Protein AF-G5PZF8-F1 (afdb_monomer_lite)

InterPro domains:
  IPR003767 Malate/L-lactate dehydrogenase-like [PF02615] (2-93)
  IPR003767 Malate/L-lactate dehydrogenase-like [PTHR11091] (2-93)
  IPR036111 Malate/L-sulfolactate/L-lactate dehydrogenase-like superfamily [SSF89733] (2-93)
  IPR043143 Malate/L-sulfolactate/L-lactate dehydrogenase-like, NADPH binding domain [G3DSA:3.30.1370.60] (2-93)

Sequence (94 aa):
MGHSGAISYFVRQAAREGLIGLSICQSDPMVVPFGGADIYYGTNPLAFAAPGEGDDIITFDMATTVQAWGKVLDARSRNESIPESWAVDKNGAC

Foldseek 3Di:
DDDPPFCLVVQVVQQQVQHKDKDWDFDDFDDADVVGLDTDGDLTKIKIWGYDPDRDIDIDIGGPAPDDPVVVVVCVVVVHDDDQRRDADNRRGD

pLDDT: mean 93.49, std 5.48, range [51.38, 98.44]

Organism: NCBI:txid913242

Secondary structure (DSSP, 8-state):
------THHHHHHHHHTT--EEEE----S-BPPTT--S--B----EEEEEE-STT-EEEEEE-SSSS-HHHHHHHHHHTPPPPGGG---TTS--

Structure (mmCIF, N/CA/C/O backbone):
data_AF-G5PZF8-F1
#
_entry.id   AF-G5PZF8-F1
#
loop_
_atom_site.group_PDB
_atom_site.id
_atom_site.type_symbol
_atom_site.label_atom_id
_atom_site.label_alt_id
_atom_site.label_comp_id
_atom_site.label_asym_id
_atom_site.label_entity_id
_atom_site.label_seq_id
_atom_site.pdbx_PDB_ins_code
_atom_site.Cartn_x
_atom_site.Cartn_y
_atom_site.Cartn_z
_atom_site.occupancy
_atom_site.B_iso_or_equiv
_atom_site.auth_seq_id
_atom_site.auth_comp_id
_atom_site.auth_asym_id
_atom_site.auth_atom_id
_atom_site.pdbx_PDB_model_num
ATOM 1 N N . MET A 1 1 ? 16.737 3.556 13.722 1.00 51.38 1 MET A N 1
ATOM 2 C CA . MET A 1 1 ? 15.504 3.624 12.908 1.00 51.38 1 MET A CA 1
ATOM 3 C C . MET A 1 1 ? 15.518 2.444 11.956 1.00 51.38 1 MET A C 1
ATOM 5 O O . MET A 1 1 ? 16.583 2.145 11.436 1.00 51.38 1 MET A O 1
ATOM 9 N N . GLY A 1 2 ? 14.398 1.741 11.806 1.00 87.44 2 GLY A N 1
ATOM 10 C CA . GLY A 1 2 ? 14.295 0.519 11.006 1.00 87.44 2 GLY A CA 1
ATOM 11 C C . GLY A 1 2 ? 12.885 0.355 10.444 1.00 87.44 2 GLY A C 1
ATOM 12 O O . GLY A 1 2 ? 12.010 1.168 10.733 1.00 87.44 2 GLY A O 1
ATOM 13 N N . HIS A 1 3 ? 12.680 -0.685 9.643 1.00 89.94 3 HIS A N 1
ATOM 14 C CA . HIS A 1 3 ? 11.399 -0.973 9.004 1.00 89.94 3 HIS A CA 1
ATOM 15 C C . HIS A 1 3 ? 10.300 -1.264 10.043 1.00 89.94 3 HIS A C 1
ATOM 17 O O . HIS A 1 3 ? 10.468 -2.134 10.897 1.00 89.94 3 HIS A O 1
ATOM 23 N N . SER A 1 4 ? 9.171 -0.552 9.967 1.00 92.38 4 SER A N 1
ATOM 24 C CA . SER A 1 4 ? 8.075 -0.623 10.948 1.00 92.38 4 SER A CA 1
ATOM 25 C C . SER A 1 4 ? 6.995 -1.664 10.629 1.00 92.38 4 SER A C 1
ATOM 27 O O . SER A 1 4 ? 6.079 -1.850 11.428 1.00 92.38 4 SER A O 1
ATOM 29 N N . GLY A 1 5 ? 7.098 -2.376 9.503 1.00 92.88 5 GLY A N 1
ATOM 30 C CA . GLY A 1 5 ? 6.118 -3.394 9.117 1.00 92.88 5 GLY A CA 1
ATOM 31 C C . GLY A 1 5 ? 4.819 -2.789 8.580 1.00 92.88 5 GLY A C 1
ATOM 32 O O . GLY A 1 5 ? 4.831 -1.742 7.938 1.00 92.88 5 GLY A O 1
ATOM 33 N N . ALA A 1 6 ? 3.697 -3.468 8.827 1.00 94.31 6 ALA A N 1
ATOM 34 C CA . ALA A 1 6 ? 2.374 -3.000 8.423 1.00 94.31 6 ALA A CA 1
ATOM 35 C C . ALA A 1 6 ? 1.916 -1.835 9.314 1.00 94.31 6 ALA A C 1
ATOM 37 O O . ALA A 1 6 ? 1.618 -2.021 10.497 1.00 94.31 6 ALA A O 1
ATOM 38 N N . ILE A 1 7 ? 1.842 -0.630 8.745 1.00 96.50 7 ILE A N 1
ATOM 39 C CA . ILE A 1 7 ? 1.549 0.585 9.512 1.00 96.50 7 ILE A CA 1
ATOM 40 C C . ILE A 1 7 ? 0.071 0.713 9.924 1.00 96.50 7 ILE A C 1
ATOM 42 O O . ILE A 1 7 ? -0.229 1.425 10.888 1.00 96.50 7 ILE A O 1
ATOM 46 N N . SER A 1 8 ? -0.840 -0.057 9.310 1.00 96.06 8 SER A N 1
ATOM 47 C CA . SER A 1 8 ? -2.218 -0.247 9.799 1.00 96.06 8 SER A CA 1
ATOM 48 C C . SER A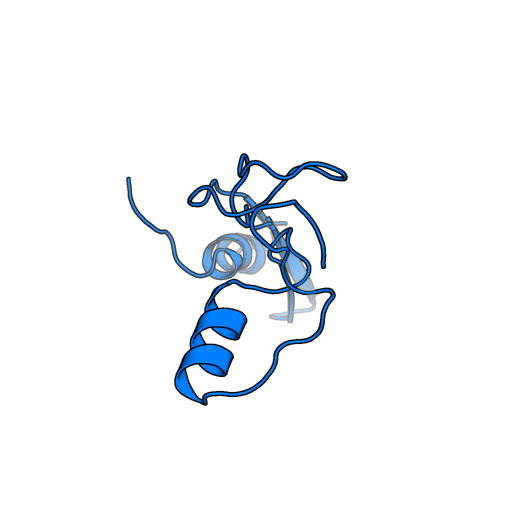 1 8 ? -2.298 -0.692 11.260 1.00 96.06 8 SER A C 1
ATOM 50 O O . SER A 1 8 ? -3.253 -0.347 11.959 1.00 96.06 8 SER A O 1
ATOM 52 N N . TYR A 1 9 ? -1.293 -1.420 11.754 1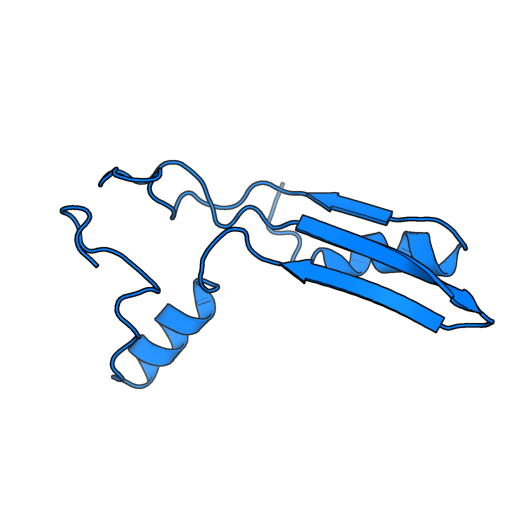.00 97.00 9 TYR A N 1
ATOM 53 C CA . TYR A 1 9 ? -1.225 -1.831 13.155 1.00 97.00 9 TYR A CA 1
ATOM 54 C C . TYR A 1 9 ? -1.272 -0.631 14.114 1.00 97.00 9 TYR A C 1
ATOM 56 O O . TYR A 1 9 ? -1.946 -0.689 15.141 1.00 97.00 9 TYR A O 1
ATOM 64 N N . PHE A 1 10 ? -0.596 0.471 13.776 1.00 97.31 10 PHE A N 1
ATOM 65 C CA . PHE A 1 10 ? -0.524 1.658 14.630 1.00 97.31 10 PHE A CA 1
ATOM 66 C C . PHE A 1 10 ? -1.822 2.466 14.602 1.00 97.31 10 PHE A C 1
ATOM 68 O O . PHE A 1 10 ? -2.316 2.866 15.651 1.00 97.31 10 PHE A O 1
ATOM 75 N N . VAL A 1 11 ? -2.433 2.655 13.430 1.00 97.75 11 VAL A N 1
ATOM 76 C CA . VAL A 1 11 ? -3.710 3.390 13.339 1.00 97.75 11 VAL A CA 1
ATOM 77 C C . VAL A 1 11 ? -4.866 2.620 13.974 1.00 97.75 11 VAL A C 1
ATOM 79 O O . VAL A 1 11 ? -5.757 3.229 14.558 1.00 97.75 11 VAL A O 1
ATOM 82 N N . ARG A 1 12 ? -4.822 1.281 13.969 1.00 97.38 12 ARG A N 1
ATOM 83 C CA . ARG A 1 12 ? -5.784 0.452 14.709 1.00 97.38 12 ARG A CA 1
ATOM 84 C C . ARG A 1 12 ? -5.660 0.605 16.223 1.00 97.38 12 ARG A C 1
ATOM 86 O O . ARG A 1 12 ? -6.660 0.422 16.907 1.00 97.38 12 ARG A O 1
ATOM 93 N N . GLN A 1 13 ? -4.479 0.942 16.753 1.00 97.75 13 GLN A N 1
ATOM 94 C CA . GLN A 1 13 ? -4.351 1.284 18.175 1.00 97.75 13 GLN A CA 1
ATOM 95 C C . GLN A 1 13 ? -5.134 2.560 18.495 1.00 97.75 13 GLN A C 1
ATOM 97 O O . GLN A 1 13 ? -5.878 2.563 19.463 1.00 97.75 13 GLN A O 1
ATOM 102 N N . ALA A 1 14 ? -5.056 3.591 17.646 1.00 97.06 14 ALA A N 1
ATOM 103 C CA . ALA A 1 14 ? -5.859 4.803 17.821 1.00 97.06 14 ALA A CA 1
ATOM 104 C C . ALA A 1 14 ? -7.370 4.517 17.726 1.00 97.06 14 ALA A C 1
ATOM 106 O O . ALA A 1 14 ? -8.133 4.950 18.585 1.00 97.06 14 ALA A O 1
ATOM 107 N N . ALA A 1 15 ? -7.799 3.725 16.738 1.00 97.50 15 ALA A N 1
ATOM 108 C CA . ALA A 1 15 ? -9.214 3.389 16.564 1.00 97.50 15 ALA A CA 1
ATOM 109 C C . ALA A 1 15 ? -9.810 2.589 17.731 1.00 97.50 15 ALA A C 1
ATOM 111 O O . ALA A 1 15 ? -10.961 2.816 18.087 1.00 97.50 15 ALA A O 1
ATOM 112 N N . ARG A 1 16 ? -9.030 1.711 18.376 1.00 97.06 16 ARG A N 1
ATOM 113 C CA . ARG A 1 16 ? -9.460 0.993 19.593 1.00 97.06 16 ARG A CA 1
ATOM 114 C C . ARG A 1 16 ? -9.733 1.917 20.778 1.00 97.06 16 ARG A C 1
ATOM 116 O O . ARG A 1 16 ? -10.553 1.582 21.620 1.00 97.06 16 ARG A O 1
ATOM 123 N N . GLU A 1 17 ? -9.090 3.079 20.810 1.00 97.12 17 GLU A N 1
ATOM 124 C CA . GLU A 1 17 ? -9.315 4.121 21.818 1.00 97.12 17 GLU A CA 1
ATOM 125 C C . GLU A 1 17 ? -10.420 5.110 21.396 1.00 97.12 17 GLU A C 1
ATOM 127 O O . GLU A 1 17 ? -10.552 6.191 21.969 1.00 97.12 17 GLU A O 1
ATOM 132 N N . GLY A 1 18 ? -11.205 4.781 20.362 1.00 96.88 18 GLY A N 1
ATOM 133 C CA . GLY A 1 18 ? -12.272 5.644 19.858 1.00 96.88 18 GLY A CA 1
ATOM 134 C C . GLY A 1 18 ? -11.775 6.861 19.069 1.00 96.88 18 GLY A C 1
ATOM 135 O O . GLY A 1 18 ? -12.511 7.836 18.924 1.00 96.88 18 GLY A O 1
ATOM 136 N N . LEU A 1 19 ? -10.542 6.828 18.545 1.00 97.81 19 LEU A N 1
ATOM 137 C CA . LEU A 1 19 ? -9.924 7.940 17.815 1.00 97.81 19 LEU A CA 1
ATOM 138 C C . LEU A 1 19 ? -9.691 7.621 16.337 1.00 97.81 19 LEU A C 1
ATOM 140 O O . LEU A 1 19 ? -9.474 6.481 15.940 1.00 97.81 19 LEU A O 1
ATOM 144 N N . ILE A 1 20 ? -9.638 8.662 15.509 1.00 97.94 20 ILE A N 1
ATOM 145 C CA . ILE A 1 20 ? -9.157 8.529 14.131 1.00 97.94 20 ILE A CA 1
ATOM 146 C C . ILE A 1 20 ? -7.626 8.445 14.143 1.00 97.94 20 ILE A C 1
ATOM 148 O O . ILE A 1 20 ? -6.954 9.285 14.740 1.00 97.94 20 ILE A O 1
ATOM 152 N N . GLY A 1 21 ? -7.073 7.446 13.456 1.00 98.12 21 GLY A N 1
ATOM 153 C CA . GLY A 1 21 ? -5.635 7.255 13.285 1.00 98.12 21 GLY A CA 1
ATOM 154 C C . GLY A 1 21 ? -5.185 7.517 11.850 1.00 98.12 21 GLY A C 1
ATOM 155 O O . GLY A 1 21 ? -5.811 7.036 10.909 1.00 98.12 21 GLY A O 1
ATOM 156 N N . LEU A 1 22 ? -4.060 8.217 11.690 1.00 98.00 22 LEU A N 1
ATOM 157 C CA . LEU A 1 22 ? -3.347 8.381 10.421 1.00 98.00 22 LEU A CA 1
ATOM 158 C C . LEU A 1 22 ? -1.859 8.081 10.641 1.00 98.00 22 LEU A C 1
ATOM 160 O O . LEU A 1 22 ? -1.255 8.597 11.580 1.00 98.00 22 LEU A O 1
ATOM 164 N N . SER A 1 23 ? -1.265 7.257 9.781 1.00 97.75 23 SER A N 1
ATOM 165 C CA . SER A 1 23 ? 0.165 6.944 9.815 1.00 97.75 23 SER A CA 1
ATOM 166 C C . SER A 1 23 ? 0.742 6.943 8.406 1.00 97.75 23 SER A C 1
ATOM 168 O O . SER A 1 23 ? 0.112 6.456 7.470 1.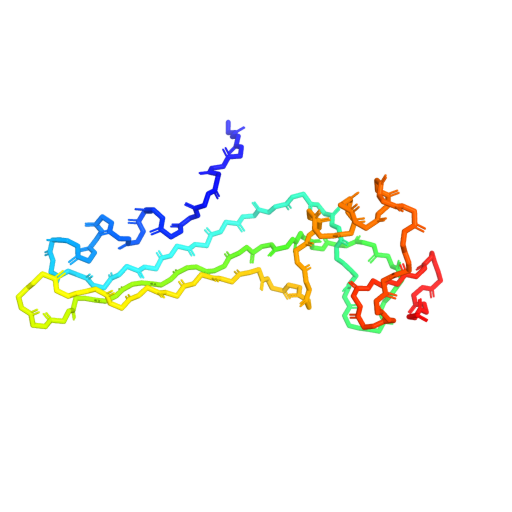00 97.75 23 SER A O 1
ATOM 170 N N . ILE A 1 24 ? 1.934 7.520 8.262 1.00 97.00 24 ILE A N 1
ATOM 171 C CA . ILE A 1 24 ? 2.688 7.615 7.009 1.00 97.00 24 ILE A CA 1
ATOM 172 C C . ILE A 1 24 ? 4.159 7.391 7.358 1.00 97.00 24 ILE A C 1
ATOM 174 O O . ILE A 1 24 ? 4.628 7.878 8.391 1.00 97.00 24 ILE A O 1
ATOM 178 N N . CYS A 1 25 ? 4.903 6.680 6.514 1.00 94.88 25 CYS A N 1
ATOM 179 C CA . CYS A 1 25 ? 6.346 6.539 6.684 1.00 94.88 25 CYS A CA 1
ATOM 180 C C . CYS A 1 25 ? 7.107 6.589 5.355 1.00 94.88 25 CYS A C 1
ATOM 182 O O . CYS A 1 25 ? 6.555 6.379 4.276 1.00 94.88 25 CYS A O 1
ATOM 184 N N . GLN A 1 26 ? 8.402 6.888 5.452 1.00 94.62 26 GLN A N 1
ATOM 185 C CA . GLN A 1 26 ? 9.334 6.759 4.336 1.00 94.62 26 GLN A CA 1
ATOM 186 C C . GLN A 1 26 ? 9.691 5.282 4.119 1.00 94.62 26 GLN A C 1
ATOM 188 O O . GLN A 1 26 ? 9.743 4.504 5.073 1.00 94.62 26 GLN A O 1
ATOM 193 N N . SER A 1 27 ? 9.976 4.921 2.870 1.00 92.38 27 SER A N 1
ATOM 194 C CA . SER A 1 27 ? 10.474 3.605 2.462 1.00 92.38 27 SER A CA 1
ATOM 195 C C . SER A 1 27 ? 11.701 3.758 1.560 1.00 92.38 27 SER A C 1
ATOM 197 O O . SER A 1 27 ? 11.956 4.846 1.040 1.00 92.38 27 SER A O 1
ATOM 199 N N . ASP A 1 28 ? 12.433 2.663 1.350 1.00 91.06 28 ASP A N 1
ATOM 200 C CA . ASP A 1 28 ? 13.583 2.617 0.445 1.00 91.06 28 ASP A CA 1
ATOM 201 C C . ASP A 1 28 ? 13.218 3.112 -0.967 1.00 91.06 28 ASP A C 1
ATOM 203 O O . ASP A 1 28 ? 12.146 2.743 -1.466 1.00 91.06 28 ASP A O 1
ATOM 207 N N . PRO A 1 29 ? 14.079 3.919 -1.624 1.00 92.31 29 PRO A N 1
ATOM 208 C CA . PRO A 1 29 ? 13.826 4.423 -2.969 1.00 92.31 29 PRO A CA 1
ATOM 209 C C . PRO A 1 29 ? 13.651 3.283 -3.977 1.00 92.31 29 PRO A C 1
ATOM 211 O O . PRO A 1 29 ? 14.562 2.484 -4.187 1.00 92.31 29 PRO A O 1
ATOM 214 N N . MET A 1 30 ? 12.480 3.220 -4.611 1.00 90.44 30 MET A N 1
ATOM 215 C CA . MET A 1 30 ? 12.133 2.210 -5.625 1.00 90.44 30 MET A CA 1
ATOM 216 C C . MET A 1 30 ? 11.182 2.724 -6.719 1.00 90.44 30 MET A C 1
ATOM 218 O O . MET A 1 30 ? 10.885 1.998 -7.662 1.00 90.44 30 MET A O 1
ATOM 222 N N . VAL A 1 31 ? 10.675 3.950 -6.600 1.00 92.38 31 VAL A N 1
ATOM 223 C CA . VAL A 1 31 ? 9.597 4.497 -7.429 1.00 92.38 31 VAL A CA 1
ATOM 224 C C . VAL A 1 31 ? 10.125 5.661 -8.251 1.00 92.38 31 VAL A C 1
ATOM 226 O O . VAL A 1 31 ? 10.734 6.591 -7.708 1.00 92.38 31 VAL A O 1
ATOM 229 N N . VAL A 1 32 ? 9.865 5.616 -9.557 1.00 93.12 32 VAL A N 1
ATOM 230 C CA . VAL A 1 32 ? 10.139 6.729 -10.470 1.00 93.12 32 VAL A CA 1
ATOM 231 C C . VAL A 1 32 ? 9.050 7.802 -10.333 1.00 93.12 32 VAL A C 1
ATOM 233 O O . VAL A 1 32 ? 7.873 7.467 -10.163 1.00 93.12 32 VAL A O 1
ATOM 236 N N . PRO A 1 33 ? 9.388 9.099 -10.403 1.00 94.06 33 PRO A N 1
ATOM 237 C CA . PRO A 1 33 ? 8.390 10.147 -10.588 1.00 94.06 33 PRO A CA 1
ATOM 238 C C . PRO A 1 33 ? 7.579 9.915 -11.870 1.00 94.06 33 PRO A C 1
ATOM 240 O O . PRO A 1 33 ? 8.063 9.295 -12.816 1.00 94.06 33 PRO A O 1
ATOM 243 N N . PHE A 1 34 ? 6.356 10.443 -11.933 1.00 93.12 34 PHE A N 1
ATOM 244 C CA . PHE A 1 34 ? 5.531 10.339 -13.138 1.00 93.12 34 PHE A CA 1
ATOM 245 C C . PHE A 1 34 ? 6.267 10.904 -14.367 1.00 93.12 34 PHE A C 1
ATOM 247 O O . PHE A 1 34 ? 6.665 12.069 -14.369 1.00 93.12 34 PHE A O 1
ATOM 254 N N . GLY A 1 35 ? 6.450 10.072 -15.399 1.00 91.00 35 GLY A N 1
ATOM 255 C CA . GLY A 1 35 ? 7.194 10.416 -16.618 1.00 91.00 35 GLY A CA 1
ATOM 256 C C . GLY A 1 35 ? 8.725 10.389 -16.484 1.00 91.00 35 GLY A C 1
ATOM 257 O O . GLY A 1 35 ? 9.412 10.820 -17.406 1.00 91.00 35 GLY A O 1
ATOM 258 N N . GLY A 1 36 ? 9.262 9.923 -15.353 1.00 92.00 36 GLY A N 1
ATOM 259 C CA . GLY A 1 36 ? 10.698 9.765 -15.119 1.00 92.00 36 GLY A CA 1
ATOM 260 C C . GLY A 1 36 ? 11.199 8.335 -15.345 1.00 92.00 36 GLY A C 1
ATOM 261 O O . GLY A 1 36 ? 10.417 7.392 -15.427 1.00 92.00 36 GLY A O 1
ATOM 262 N N . ALA A 1 37 ? 12.523 8.187 -15.395 1.00 92.12 37 ALA A N 1
ATOM 263 C CA . ALA A 1 37 ? 13.214 6.894 -15.469 1.00 92.12 37 ALA A CA 1
ATOM 264 C C . ALA A 1 37 ? 14.106 6.619 -14.242 1.00 92.12 37 ALA A C 1
ATOM 266 O O . ALA A 1 37 ? 14.453 5.471 -13.971 1.00 92.12 37 ALA A O 1
ATOM 267 N N . ASP A 1 38 ? 14.446 7.661 -13.478 1.00 93.50 38 ASP A N 1
ATOM 268 C CA . ASP A 1 38 ? 15.295 7.552 -12.295 1.00 93.50 38 ASP A CA 1
ATOM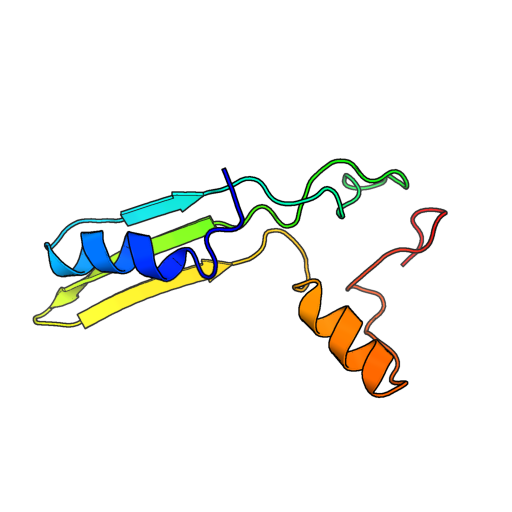 269 C C . ASP A 1 38 ? 14.466 7.382 -11.017 1.00 93.50 38 ASP A C 1
ATOM 271 O O . ASP A 1 38 ? 13.451 8.052 -10.801 1.00 93.50 38 ASP A O 1
ATOM 275 N N . ILE A 1 39 ? 14.923 6.483 -10.147 1.00 93.25 39 ILE A N 1
ATOM 276 C CA . ILE A 1 39 ? 14.306 6.205 -8.848 1.00 93.25 39 ILE A CA 1
ATOM 277 C C . ILE A 1 39 ? 14.447 7.423 -7.928 1.00 93.25 39 ILE A C 1
ATOM 279 O O . ILE A 1 39 ? 15.533 7.988 -7.800 1.00 93.25 39 ILE A O 1
ATOM 283 N N . TYR A 1 40 ? 13.367 7.783 -7.227 1.00 93.81 40 TYR A N 1
ATOM 284 C CA . TYR A 1 40 ? 13.377 8.905 -6.285 1.00 93.81 40 TYR A CA 1
ATOM 285 C C . TYR A 1 40 ? 12.668 8.594 -4.961 1.00 93.81 40 TYR A C 1
ATOM 287 O O . TYR A 1 40 ? 13.272 8.690 -3.893 1.00 93.81 40 TYR A O 1
ATOM 295 N N . TYR A 1 41 ? 11.394 8.193 -5.009 1.00 93.12 41 TYR A N 1
ATOM 296 C CA . TYR A 1 41 ? 10.598 7.896 -3.812 1.00 93.12 41 TYR A CA 1
ATOM 297 C C . TYR A 1 41 ? 10.586 6.398 -3.492 1.00 93.12 41 TYR A C 1
ATOM 299 O O . TYR A 1 41 ? 10.885 5.570 -4.348 1.00 93.12 41 TYR A O 1
ATOM 307 N N . GLY A 1 42 ? 10.220 6.032 -2.263 1.00 93.19 42 GLY A N 1
ATOM 308 C CA . GLY A 1 42 ? 9.848 4.658 -1.924 1.00 93.19 42 GLY A CA 1
ATOM 309 C C . GLY A 1 42 ? 8.357 4.393 -2.122 1.00 93.19 42 GLY A C 1
ATOM 310 O O . GLY A 1 42 ? 7.611 5.266 -2.560 1.00 93.19 42 GLY A O 1
ATOM 311 N N . THR A 1 43 ? 7.893 3.203 -1.729 1.00 90.62 43 THR A N 1
ATOM 312 C CA . THR A 1 43 ? 6.458 2.839 -1.743 1.00 90.62 43 THR A CA 1
ATOM 313 C C . THR A 1 43 ? 5.620 3.582 -0.693 1.00 90.62 43 THR A C 1
ATOM 315 O O . THR A 1 43 ? 4.420 3.331 -0.604 1.00 90.62 43 THR A O 1
ATOM 318 N N . ASN A 1 44 ? 6.278 4.423 0.121 1.00 93.69 44 ASN A N 1
ATOM 319 C CA . ASN A 1 44 ? 5.770 5.400 1.091 1.00 93.69 44 ASN A CA 1
ATOM 320 C C . ASN A 1 44 ? 4.304 5.178 1.497 1.00 93.69 44 ASN A C 1
ATOM 322 O O . ASN A 1 44 ? 3.425 5.867 0.978 1.00 93.69 44 ASN A O 1
ATOM 326 N N . PRO A 1 45 ? 4.029 4.200 2.375 1.00 95.81 45 PRO A N 1
ATOM 327 C CA . PRO A 1 45 ? 2.667 3.783 2.653 1.00 95.81 45 PRO A CA 1
ATOM 328 C C . PRO A 1 45 ? 1.891 4.835 3.448 1.00 95.81 45 PRO A C 1
ATOM 330 O O . PRO A 1 45 ? 2.464 5.620 4.211 1.00 95.81 45 PRO A O 1
ATOM 333 N N . LEU A 1 46 ? 0.570 4.793 3.295 1.00 97.56 46 LEU A N 1
ATOM 334 C CA . LEU A 1 46 ? -0.396 5.572 4.060 1.00 97.56 46 LEU A CA 1
ATOM 335 C C . LEU A 1 46 ? -1.433 4.621 4.653 1.00 97.56 46 LEU A C 1
ATOM 337 O O . LEU A 1 46 ? -2.086 3.873 3.925 1.00 97.56 46 LEU A O 1
ATOM 341 N N . ALA A 1 47 ? -1.614 4.700 5.968 1.00 98.06 47 ALA A N 1
ATOM 342 C CA . ALA A 1 47 ? -2.649 3.971 6.681 1.00 98.06 47 ALA A CA 1
ATOM 343 C C . ALA A 1 47 ? -3.579 4.911 7.442 1.00 98.06 47 ALA A C 1
ATOM 345 O O . ALA A 1 47 ? -3.158 5.926 7.998 1.00 98.06 47 ALA A O 1
ATOM 346 N N . PHE A 1 48 ? -4.845 4.523 7.496 1.00 98.44 48 PHE A N 1
ATOM 347 C CA . PHE A 1 48 ? -5.933 5.216 8.162 1.00 98.44 48 PHE A CA 1
ATOM 348 C C . PHE A 1 48 ? -6.797 4.212 8.927 1.00 98.44 48 PHE A C 1
ATOM 350 O O . PHE A 1 48 ? -7.030 3.096 8.460 1.00 98.44 48 PHE A O 1
ATOM 357 N N . ALA A 1 49 ? -7.309 4.609 10.087 1.00 98.44 49 ALA A N 1
ATOM 358 C CA . ALA A 1 49 ? -8.375 3.869 10.745 1.00 98.44 49 ALA A CA 1
ATOM 359 C C . ALA A 1 49 ? -9.345 4.799 11.474 1.00 98.44 49 ALA A C 1
ATOM 361 O O . ALA A 1 49 ? -8.943 5.844 11.984 1.00 98.44 49 ALA A O 1
ATOM 362 N N . ALA A 1 50 ? -10.607 4.387 11.547 1.00 98.25 50 ALA A N 1
ATOM 363 C CA . ALA A 1 50 ? -11.649 5.071 12.302 1.00 98.25 50 ALA A CA 1
ATOM 364 C C . ALA A 1 50 ? -12.537 4.055 13.045 1.00 98.25 50 ALA A C 1
ATOM 366 O O . ALA A 1 50 ? -12.801 2.977 12.497 1.00 98.25 50 ALA A O 1
ATOM 367 N N . PRO A 1 51 ? -12.990 4.379 14.268 1.00 97.69 51 PRO A N 1
ATOM 368 C CA . PRO A 1 51 ? -13.928 3.549 15.017 1.00 97.69 51 PRO A CA 1
ATOM 369 C C . PRO A 1 51 ? -15.336 3.605 14.406 1.00 97.69 51 PRO A C 1
ATOM 371 O O . PRO A 1 51 ? -15.754 4.636 13.873 1.00 97.69 51 PRO A O 1
ATOM 374 N N . GLY A 1 52 ? -16.053 2.490 14.496 1.00 96.31 52 GLY A N 1
ATOM 375 C CA . GLY A 1 52 ? -17.476 2.351 14.196 1.00 96.31 52 GLY A CA 1
ATOM 376 C C . GLY A 1 52 ? -18.306 2.166 15.469 1.00 96.31 52 GLY A C 1
ATOM 377 O O . GLY A 1 52 ? -17.904 2.587 16.554 1.00 96.31 52 GLY A O 1
ATOM 378 N N . GLU A 1 53 ? -19.479 1.548 15.341 1.00 95.69 53 GLU A N 1
ATOM 379 C CA . GLU A 1 53 ? -20.291 1.173 16.501 1.00 95.69 53 GLU A CA 1
ATOM 380 C C . GLU A 1 53 ? -19.697 -0.050 17.219 1.00 95.69 53 GLU A C 1
ATOM 382 O O . GLU A 1 53 ? -19.220 -0.992 16.587 1.00 95.69 53 GLU A O 1
ATOM 387 N N . GLY A 1 54 ? -19.739 -0.053 18.555 1.00 93.69 54 GLY A N 1
ATOM 388 C CA . GLY A 1 54 ? -19.177 -1.141 19.357 1.00 93.69 54 GLY A CA 1
ATOM 389 C C . GLY A 1 54 ? -17.671 -1.305 19.131 1.00 93.69 54 GLY A C 1
ATOM 390 O O . GLY A 1 54 ? -16.910 -0.369 19.359 1.00 93.69 54 GLY A O 1
ATOM 391 N N . ASP A 1 55 ? -17.265 -2.495 18.683 1.00 93.62 55 ASP A N 1
ATOM 392 C CA . ASP A 1 55 ? -15.863 -2.857 18.429 1.00 93.62 55 ASP A CA 1
ATOM 393 C C . ASP A 1 55 ? -15.469 -2.754 16.939 1.00 93.62 55 ASP A C 1
ATOM 395 O O . ASP A 1 55 ? -14.372 -3.178 16.548 1.00 93.62 55 ASP A O 1
ATOM 399 N N . ASP A 1 56 ? -16.348 -2.218 16.086 1.00 96.81 56 ASP A N 1
ATOM 400 C CA . ASP A 1 56 ? -16.076 -2.093 14.656 1.00 96.81 56 ASP A CA 1
ATOM 401 C C . ASP A 1 56 ? -14.972 -1.066 14.384 1.00 96.81 56 ASP A C 1
ATOM 403 O O . ASP A 1 56 ? -14.914 0.014 14.971 1.00 96.81 56 ASP A O 1
ATOM 407 N N . ILE A 1 57 ? -14.077 -1.391 13.446 1.00 97.88 57 ILE A N 1
ATOM 408 C CA . ILE A 1 57 ? -12.994 -0.499 13.017 1.00 97.88 57 ILE A CA 1
ATOM 409 C C . ILE A 1 57 ? -12.856 -0.571 11.501 1.00 97.88 57 ILE A C 1
ATOM 411 O O . ILE A 1 57 ? -12.466 -1.602 10.946 1.00 97.88 57 ILE A O 1
ATOM 415 N N . ILE A 1 58 ? -13.060 0.563 10.834 1.00 97.44 58 ILE A N 1
ATOM 416 C CA . ILE A 1 58 ? -12.700 0.725 9.426 1.00 97.44 58 ILE A CA 1
ATOM 417 C C . ILE A 1 58 ? -11.190 0.942 9.367 1.00 97.44 58 ILE A C 1
ATOM 419 O O . ILE A 1 58 ? -10.670 1.855 10.002 1.00 97.44 58 ILE A O 1
ATOM 423 N N . THR A 1 59 ? -10.474 0.093 8.629 1.00 97.69 59 THR A N 1
ATOM 424 C CA . THR A 1 59 ? -9.020 0.204 8.424 1.00 97.69 59 THR A CA 1
ATOM 425 C C . THR A 1 59 ? -8.715 0.277 6.933 1.00 97.69 59 THR A C 1
ATOM 427 O O . THR A 1 59 ? -9.197 -0.548 6.161 1.00 97.69 59 THR A O 1
ATOM 430 N N . PHE A 1 60 ? -7.883 1.235 6.545 1.00 97.62 60 PHE A N 1
ATOM 431 C CA . PHE A 1 60 ? -7.367 1.424 5.196 1.00 97.62 60 PHE A CA 1
ATOM 432 C C . PHE A 1 60 ? -5.837 1.467 5.247 1.00 97.62 60 PHE A C 1
ATOM 434 O O . PHE A 1 60 ? -5.274 2.156 6.093 1.00 97.62 60 PHE A O 1
ATOM 441 N N . ASP A 1 61 ? -5.163 0.720 4.377 1.00 96.50 61 ASP A N 1
ATOM 442 C CA . ASP A 1 61 ? -3.698 0.660 4.303 1.00 96.50 61 ASP A CA 1
ATOM 443 C C . ASP A 1 61 ? -3.292 0.452 2.847 1.00 96.50 61 ASP A C 1
ATOM 445 O O . ASP A 1 61 ? -3.746 -0.501 2.206 1.00 96.50 61 ASP A O 1
ATOM 449 N N . MET A 1 62 ? -2.481 1.361 2.314 1.00 96.25 62 MET A N 1
ATOM 450 C CA . MET A 1 62 ? -2.030 1.306 0.931 1.00 96.25 62 MET A CA 1
ATOM 451 C C . MET A 1 62 ? -0.553 1.669 0.802 1.00 96.25 62 MET A C 1
ATOM 453 O O . MET A 1 62 ? -0.049 2.570 1.473 1.00 96.25 62 MET A O 1
ATOM 457 N N . ALA A 1 63 ? 0.121 1.011 -0.139 1.00 93.69 63 ALA A N 1
ATOM 458 C CA . ALA A 1 63 ? 1.321 1.564 -0.755 1.00 93.69 63 ALA A CA 1
ATOM 459 C C . ALA A 1 63 ? 0.921 2.664 -1.753 1.00 93.69 63 ALA A C 1
ATOM 461 O O . ALA A 1 63 ? -0.179 2.635 -2.300 1.00 93.69 63 ALA A O 1
ATOM 462 N N . THR A 1 64 ? 1.817 3.610 -2.029 1.00 94.00 64 THR A N 1
ATOM 463 C CA . THR A 1 64 ? 1.587 4.661 -3.041 1.00 94.00 64 THR A CA 1
ATOM 464 C C . THR A 1 64 ? 1.960 4.237 -4.462 1.00 94.00 64 THR A C 1
ATOM 466 O O . THR A 1 64 ? 1.799 5.013 -5.402 1.00 94.00 64 THR A O 1
ATOM 469 N N . THR A 1 65 ? 2.438 3.006 -4.639 1.00 92.31 65 THR A N 1
ATOM 470 C CA . THR A 1 65 ? 2.686 2.387 -5.945 1.00 92.31 65 THR A CA 1
ATOM 471 C C . THR A 1 65 ? 1.472 1.613 -6.446 1.00 92.31 65 THR A C 1
ATOM 473 O O . THR A 1 65 ? 0.615 1.209 -5.665 1.00 92.31 65 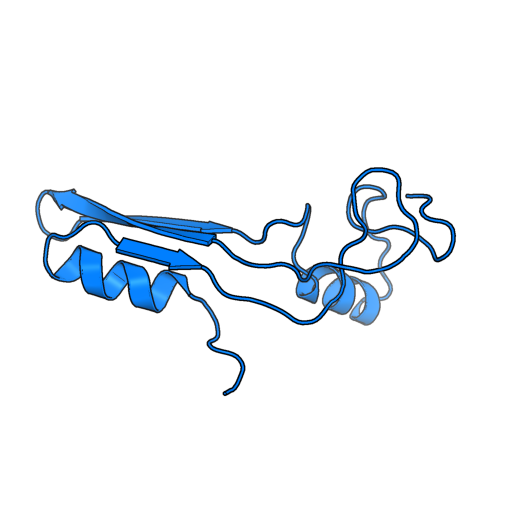THR A O 1
ATOM 476 N N . VAL A 1 66 ? 1.433 1.336 -7.756 1.00 91.38 66 VAL A N 1
ATOM 477 C CA . VAL A 1 66 ? 0.397 0.483 -8.374 1.00 91.38 66 VAL A CA 1
ATOM 478 C C . VAL A 1 66 ? 0.333 -0.892 -7.708 1.00 91.38 66 VAL A C 1
ATOM 480 O O . VAL A 1 66 ? -0.748 -1.446 -7.521 1.00 91.38 66 VAL A O 1
ATOM 483 N N . GLN A 1 67 ? 1.490 -1.439 -7.333 1.00 92.12 67 GLN A N 1
ATOM 484 C CA . GLN A 1 67 ? 1.574 -2.674 -6.574 1.00 92.12 67 GLN A CA 1
ATOM 485 C C . GLN A 1 67 ? 2.756 -2.649 -5.601 1.00 92.12 67 GLN A C 1
ATOM 487 O O . GLN A 1 67 ? 3.757 -1.966 -5.823 1.00 92.12 67 GLN A O 1
ATOM 492 N N . ALA A 1 68 ? 2.652 -3.404 -4.508 1.00 89.50 68 ALA A N 1
ATOM 493 C CA . ALA A 1 68 ? 3.746 -3.573 -3.557 1.00 89.50 68 ALA A CA 1
ATOM 494 C C . ALA A 1 68 ? 4.922 -4.363 -4.164 1.00 89.50 68 ALA A C 1
ATOM 496 O O . ALA A 1 68 ? 4.722 -5.371 -4.844 1.00 89.50 68 ALA A O 1
ATOM 497 N N . TRP A 1 69 ? 6.157 -3.980 -3.821 1.00 89.31 69 TRP A N 1
ATOM 498 C CA . TRP A 1 69 ? 7.382 -4.627 -4.315 1.00 89.31 69 TRP A CA 1
ATOM 499 C C . TRP A 1 69 ? 7.442 -6.140 -4.044 1.00 89.31 69 TRP A C 1
ATOM 501 O O . TRP A 1 69 ? 7.910 -6.913 -4.878 1.00 89.31 69 TRP A O 1
ATOM 511 N N . GLY A 1 70 ? 6.885 -6.594 -2.916 1.00 88.69 70 GLY A N 1
ATOM 512 C CA . GLY A 1 70 ? 6.830 -8.019 -2.574 1.00 88.69 70 GLY A CA 1
ATOM 513 C C . GLY A 1 70 ? 6.121 -8.883 -3.625 1.00 88.69 70 GLY A C 1
ATOM 514 O O . GLY A 1 70 ? 6.508 -10.030 -3.823 1.00 88.69 70 GLY A O 1
ATOM 515 N N . LYS A 1 71 ? 5.140 -8.332 -4.355 1.00 90.19 71 LYS A N 1
ATOM 516 C CA . LYS A 1 71 ? 4.446 -9.038 -5.447 1.00 90.19 71 LYS A CA 1
ATOM 517 C C . LYS A 1 71 ? 5.341 -9.236 -6.672 1.00 90.19 71 LYS A C 1
ATOM 519 O O . LYS A 1 71 ? 5.243 -10.266 -7.327 1.00 90.19 71 LYS A O 1
ATOM 524 N N . VAL A 1 72 ? 6.225 -8.279 -6.959 1.00 91.75 72 VAL A N 1
ATOM 525 C CA . VAL A 1 72 ? 7.216 -8.397 -8.040 1.00 91.75 72 VAL A CA 1
ATOM 526 C C . VAL A 1 72 ? 8.257 -9.460 -7.685 1.00 91.75 72 VAL A C 1
ATOM 528 O O . VAL A 1 72 ? 8.607 -10.287 -8.524 1.00 91.75 72 VAL A O 1
ATOM 531 N N . LEU A 1 73 ? 8.714 -9.489 -6.428 1.00 91.44 73 LEU A N 1
ATOM 532 C CA . LEU A 1 7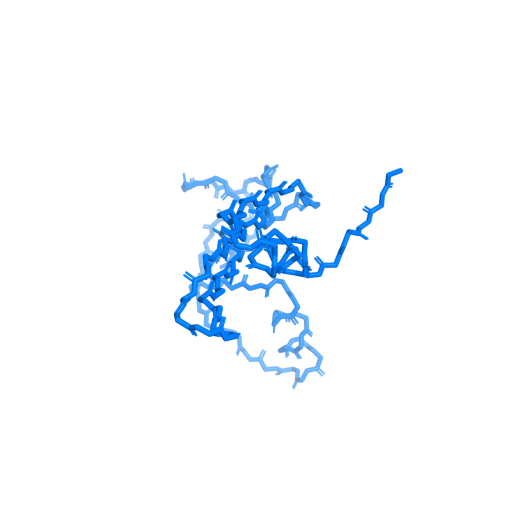3 ? 9.638 -10.522 -5.948 1.00 91.44 73 LEU A CA 1
ATOM 533 C C . LEU A 1 73 ? 9.009 -11.926 -5.958 1.00 91.44 73 LEU A C 1
ATOM 535 O O . LEU A 1 73 ? 9.679 -12.879 -6.353 1.00 91.44 73 LEU A O 1
ATOM 539 N N . ASP A 1 74 ? 7.737 -12.056 -5.572 1.00 94.38 74 ASP A N 1
ATOM 540 C CA . ASP A 1 74 ? 6.994 -13.323 -5.634 1.00 94.38 74 ASP A CA 1
ATOM 541 C C . ASP A 1 74 ? 6.856 -13.816 -7.083 1.00 94.38 74 ASP A C 1
ATOM 543 O O . ASP A 1 74 ? 7.256 -14.943 -7.375 1.00 94.38 74 ASP A O 1
ATOM 547 N N . ALA A 1 75 ? 6.418 -12.961 -8.015 1.00 94.25 75 ALA A N 1
ATOM 548 C CA . ALA A 1 75 ? 6.334 -13.309 -9.438 1.00 94.25 75 ALA A CA 1
ATOM 549 C C . ALA A 1 75 ? 7.699 -13.723 -10.012 1.00 94.25 75 ALA A C 1
ATOM 551 O O . ALA A 1 75 ? 7.810 -14.737 -10.702 1.00 94.25 75 ALA A O 1
ATOM 552 N N . ARG A 1 76 ? 8.772 -13.009 -9.639 1.00 93.19 76 ARG A N 1
ATOM 553 C CA . ARG A 1 76 ? 10.148 -13.381 -9.996 1.00 93.19 76 ARG A CA 1
ATOM 554 C C . ARG A 1 76 ? 10.533 -14.756 -9.448 1.00 93.19 76 ARG A C 1
ATOM 556 O O . ARG A 1 76 ? 11.171 -15.522 -10.161 1.00 93.19 76 ARG A O 1
ATOM 563 N N . SER A 1 77 ? 10.152 -15.084 -8.212 1.00 95.44 77 SER A N 1
ATOM 564 C CA . SER A 1 77 ? 10.441 -16.393 -7.604 1.00 95.44 77 SER A CA 1
ATOM 565 C C . SER A 1 77 ? 9.703 -17.550 -8.286 1.00 95.44 77 SER A C 1
ATOM 567 O O . SER A 1 77 ? 10.210 -18.669 -8.322 1.00 95.44 77 SER A O 1
ATOM 569 N N . ARG A 1 78 ? 8.535 -17.262 -8.871 1.00 96.12 78 ARG A N 1
ATOM 570 C CA . ARG A 1 78 ? 7.711 -18.206 -9.641 1.00 96.12 78 ARG A CA 1
ATOM 571 C C . ARG A 1 78 ? 8.051 -18.233 -11.128 1.00 96.12 78 ARG A C 1
ATOM 573 O O . ARG A 1 78 ? 7.509 -19.055 -11.858 1.00 96.12 78 ARG A O 1
ATOM 580 N N . ASN A 1 79 ? 8.960 -17.363 -11.567 1.00 94.75 79 ASN A N 1
ATOM 581 C CA . ASN A 1 79 ? 9.326 -17.188 -12.967 1.00 94.75 79 ASN A CA 1
ATOM 582 C C . ASN A 1 79 ? 8.117 -16.821 -13.858 1.00 94.75 79 ASN A C 1
ATOM 584 O O . ASN A 1 79 ? 8.026 -17.247 -15.010 1.00 94.75 79 ASN A O 1
ATOM 588 N N . GLU A 1 80 ? 7.192 -16.038 -13.298 1.00 95.44 80 GLU A N 1
ATOM 589 C CA . GLU A 1 80 ? 5.966 -15.558 -13.938 1.00 95.44 80 GLU A CA 1
ATOM 590 C C . GLU A 1 80 ? 6.134 -14.118 -14.443 1.00 95.44 80 GLU A C 1
ATOM 592 O O . GLU A 1 80 ? 6.876 -13.312 -13.874 1.00 95.44 80 GLU A O 1
ATOM 597 N N . SER A 1 81 ? 5.413 -13.775 -15.512 1.00 93.00 81 SER A N 1
ATOM 598 C CA . SER A 1 81 ? 5.314 -12.399 -16.001 1.00 93.00 81 SER A CA 1
ATOM 599 C C . SER A 1 81 ? 4.439 -11.548 -15.078 1.00 93.00 81 SER A C 1
ATOM 601 O O . SER A 1 81 ? 3.390 -12.004 -14.622 1.00 93.00 81 SER A O 1
ATOM 603 N N . ILE A 1 82 ? 4.825 -10.289 -14.871 1.00 93.88 82 ILE A N 1
ATOM 604 C CA . ILE A 1 82 ? 4.006 -9.286 -14.177 1.00 93.88 82 ILE A CA 1
ATOM 605 C C . ILE A 1 82 ? 3.212 -8.439 -15.184 1.00 93.88 82 ILE A C 1
ATOM 607 O O . ILE A 1 82 ? 3.634 -8.320 -16.334 1.00 93.88 82 ILE A O 1
ATOM 611 N N . PRO A 1 83 ? 2.086 -7.828 -14.779 1.00 93.12 83 PRO A N 1
ATOM 612 C CA . PRO A 1 83 ? 1.417 -6.812 -15.588 1.00 93.12 83 PRO A CA 1
ATOM 613 C C . PRO A 1 83 ? 2.332 -5.613 -15.886 1.00 93.12 83 PRO A C 1
ATOM 615 O O . PRO A 1 83 ? 3.024 -5.139 -14.985 1.00 93.12 83 PRO A O 1
ATOM 618 N N . GLU A 1 84 ? 2.256 -5.071 -17.107 1.00 89.81 84 GLU A N 1
ATOM 619 C CA . GLU A 1 84 ? 3.040 -3.898 -17.554 1.00 89.81 84 GLU A CA 1
ATOM 620 C C . GLU A 1 84 ? 2.815 -2.663 -16.664 1.00 89.81 84 GLU A C 1
ATOM 622 O O . GLU A 1 84 ? 3.680 -1.818 -16.499 1.00 89.81 84 GLU A O 1
ATOM 627 N N . SER A 1 85 ? 1.663 -2.552 -15.999 1.00 91.62 85 SER A N 1
ATOM 628 C CA . SER A 1 85 ? 1.370 -1.409 -15.127 1.00 91.62 85 SER A CA 1
ATOM 629 C C . SER A 1 85 ? 2.112 -1.414 -13.784 1.00 91.62 85 SER A C 1
ATOM 631 O O . SER A 1 85 ? 1.992 -0.448 -13.030 1.00 91.62 85 SER A O 1
ATOM 633 N N . TRP A 1 86 ? 2.818 -2.490 -13.421 1.00 91.25 86 TRP A N 1
ATOM 634 C CA . TRP A 1 86 ? 3.389 -2.644 -12.076 1.00 91.25 86 TRP A CA 1
ATOM 635 C C . TRP A 1 86 ? 4.770 -2.019 -11.906 1.00 91.25 86 TRP A C 1
ATOM 637 O O . TRP A 1 86 ? 5.120 -1.632 -10.790 1.00 91.25 86 TRP A O 1
ATOM 647 N N . ALA A 1 87 ? 5.563 -1.966 -12.970 1.00 91.94 87 ALA A N 1
ATOM 648 C CA . ALA A 1 87 ? 6.954 -1.545 -12.921 1.00 91.94 87 ALA A CA 1
ATOM 649 C C . ALA A 1 87 ? 7.371 -0.933 -14.259 1.00 91.94 87 ALA A C 1
ATOM 651 O O . ALA A 1 87 ? 6.660 -1.056 -15.246 1.00 91.94 87 ALA A O 1
ATOM 652 N N . VAL A 1 88 ? 8.537 -0.295 -14.269 1.00 92.69 88 VAL A N 1
ATOM 653 C CA . VAL A 1 88 ? 9.179 0.202 -15.486 1.00 92.69 88 VAL A CA 1
ATOM 654 C C . VAL A 1 88 ? 10.581 -0.380 -15.613 1.00 92.69 88 VAL A C 1
ATOM 656 O O . VAL A 1 88 ? 11.204 -0.766 -14.618 1.00 92.69 88 VAL A O 1
ATOM 659 N N . ASP A 1 89 ? 11.085 -0.440 -16.839 1.00 91.69 89 ASP A N 1
ATOM 660 C CA . ASP A 1 89 ? 12.472 -0.766 -17.130 1.00 91.69 89 ASP A CA 1
ATOM 661 C C . ASP A 1 89 ? 13.420 0.407 -16.802 1.00 91.69 89 ASP A C 1
ATOM 663 O O . ASP A 1 89 ? 13.017 1.492 -16.380 1.00 91.69 89 ASP A O 1
ATOM 667 N N . LYS A 1 90 ? 14.723 0.202 -17.029 1.00 90.56 90 LYS A N 1
ATOM 668 C CA . LYS A 1 90 ? 15.768 1.217 -16.794 1.00 90.56 90 LYS A CA 1
ATOM 669 C C . LYS A 1 90 ? 15.620 2.499 -17.629 1.00 90.56 90 LYS A C 1
ATOM 671 O O . LYS A 1 90 ? 16.348 3.453 -17.386 1.00 90.56 90 LYS A O 1
ATOM 676 N N . ASN A 1 91 ? 14.769 2.491 -18.653 1.00 90.50 91 ASN A N 1
ATOM 677 C CA . ASN A 1 91 ? 14.501 3.633 -19.518 1.00 90.50 91 ASN A CA 1
ATOM 678 C C . ASN A 1 91 ? 13.167 4.316 -19.160 1.00 90.50 91 ASN A C 1
ATOM 680 O O . ASN A 1 91 ? 12.813 5.303 -19.801 1.00 90.50 91 ASN A O 1
ATOM 684 N N . GLY A 1 92 ? 12.433 3.810 -18.161 1.00 84.44 92 GLY A N 1
ATOM 685 C CA . GLY A 1 92 ? 11.121 4.322 -17.768 1.00 84.44 92 GLY A CA 1
ATOM 686 C C . GLY A 1 92 ? 9.958 3.798 -18.617 1.00 84.44 92 GLY A C 1
ATOM 687 O O . GLY A 1 92 ? 8.867 4.357 -18.536 1.00 84.44 92 GLY A O 1
ATOM 688 N N . ALA A 1 93 ? 10.164 2.756 -19.433 1.00 85.38 93 ALA A N 1
ATOM 689 C CA . ALA A 1 93 ? 9.093 2.115 -20.198 1.00 85.38 93 ALA A CA 1
ATOM 690 C C . ALA A 1 93 ? 8.425 0.997 -19.379 1.00 85.38 93 ALA A C 1
ATOM 692 O O . ALA A 1 93 ? 9.125 0.232 -18.716 1.00 85.38 93 ALA A O 1
ATOM 693 N N . CYS A 1 94 ? 7.093 0.929 -19.420 1.00 81.25 94 CYS A N 1
ATOM 694 C CA . CYS A 1 94 ? 6.279 -0.117 -18.789 1.00 81.25 94 CYS A CA 1
ATOM 695 C C . CYS A 1 94 ? 6.406 -1.473 -19.498 1.00 81.25 94 CYS A C 1
ATOM 697 O O . CYS A 1 94 ? 6.518 -1.459 -20.746 1.00 81.25 94 CYS A O 1
#

Radius of gyration: 16.39 Å; chains: 1; bounding box: 36×29×42 Å